Protein AF-A0A434QQ57-F1 (afdb_monomer)

Sequence (126 aa):
ARVPVSLANSFSPGLDAAGSISGTVKVSGAPATPTVAFNVDASGVQTSQTRGAGLGGMNVSSSGTFAGSKLAFDANISDGAGLGLKGGGTVTTAGGPTLALDFKGKVPFSFLASKLAVQGLALNGT

Structure (mmCIF, N/CA/C/O backbone):
data_AF-A0A434QQ57-F1
#
_entry.id   AF-A0A434QQ57-F1
#
loop_
_atom_site.group_PDB
_atom_site.id
_atom_site.type_symbol
_atom_site.label_atom_id
_atom_site.label_alt_id
_atom_site.label_comp_id
_atom_site.label_asym_id
_atom_site.label_entity_id
_atom_site.label_seq_id
_atom_site.pdbx_PDB_ins_code
_atom_site.Cartn_x
_atom_site.Cartn_y
_atom_site.Cartn_z
_atom_site.occupancy
_atom_site.B_iso_or_equiv
_atom_site.auth_seq_id
_atom_site.auth_comp_id
_atom_site.auth_asym_id
_atom_site.auth_atom_id
_atom_site.pdbx_PDB_model_num
ATOM 1 N N . ALA A 1 1 ? 7.091 -7.813 13.285 1.00 69.69 1 ALA A N 1
ATOM 2 C CA . ALA A 1 1 ? 7.037 -9.092 12.543 1.00 69.69 1 ALA A CA 1
ATOM 3 C C . ALA A 1 1 ? 6.798 -8.801 11.063 1.00 69.69 1 ALA A C 1
ATOM 5 O O . ALA A 1 1 ? 6.185 -7.778 10.772 1.00 69.69 1 ALA A O 1
ATOM 6 N N . ARG A 1 2 ? 7.289 -9.648 10.149 1.00 78.81 2 ARG A N 1
ATOM 7 C CA . ARG A 1 2 ? 6.989 -9.572 8.709 1.00 78.81 2 ARG A CA 1
ATOM 8 C C . ARG A 1 2 ? 6.089 -10.747 8.341 1.00 78.81 2 ARG A C 1
ATOM 10 O O . ARG A 1 2 ? 6.405 -11.878 8.692 1.00 78.81 2 ARG A O 1
ATOM 17 N N . VAL A 1 3 ? 4.980 -10.463 7.675 1.00 87.75 3 VAL A N 1
ATOM 18 C CA . VAL A 1 3 ? 3.991 -11.437 7.209 1.00 87.75 3 VAL A CA 1
ATOM 19 C C . VAL A 1 3 ? 4.080 -11.493 5.682 1.00 87.75 3 VAL A C 1
ATOM 21 O O . VAL A 1 3 ? 4.249 -10.449 5.046 1.00 87.75 3 VAL A O 1
ATOM 24 N N . PRO A 1 4 ? 4.028 -12.677 5.057 1.00 88.12 4 PRO A N 1
ATOM 25 C CA . PRO A 1 4 ? 4.021 -12.771 3.605 1.00 88.12 4 PRO A CA 1
ATOM 26 C C . PRO A 1 4 ? 2.687 -12.271 3.037 1.00 88.12 4 PRO A C 1
ATOM 28 O O . PRO A 1 4 ? 1.615 -12.617 3.533 1.00 88.12 4 PRO A O 1
ATOM 31 N N . VAL A 1 5 ? 2.748 -11.483 1.960 1.00 87.56 5 VAL A N 1
ATOM 32 C CA . VAL A 1 5 ? 1.540 -10.944 1.301 1.00 87.56 5 VAL A CA 1
ATOM 33 C C . VAL A 1 5 ? 0.733 -12.054 0.615 1.00 87.56 5 VAL A C 1
ATOM 35 O O . VAL A 1 5 ? -0.464 -11.899 0.396 1.00 87.56 5 VAL A O 1
ATOM 38 N N . SER A 1 6 ? 1.343 -13.217 0.364 1.00 86.06 6 SER A N 1
ATOM 39 C CA . SER A 1 6 ? 0.673 -14.389 -0.210 1.00 86.06 6 SER A CA 1
ATOM 40 C C . SER A 1 6 ? -0.545 -14.866 0.585 1.00 86.06 6 SER A C 1
ATOM 42 O O . SER A 1 6 ? -1.404 -15.538 0.021 1.00 86.06 6 SER A O 1
ATOM 44 N N . LEU A 1 7 ? -0.686 -14.469 1.856 1.00 83.62 7 LEU A N 1
ATOM 45 C CA . LEU A 1 7 ? -1.895 -14.720 2.641 1.00 83.62 7 LEU A CA 1
ATOM 46 C C . LEU A 1 7 ? -3.154 -14.085 2.013 1.00 83.62 7 LEU A C 1
ATOM 48 O O . LEU A 1 7 ? -4.253 -14.608 2.177 1.00 83.62 7 LEU A O 1
ATOM 52 N N . ALA A 1 8 ? -3.002 -13.000 1.245 1.00 83.44 8 ALA A N 1
ATOM 53 C CA . ALA A 1 8 ? -4.094 -12.373 0.499 1.00 83.44 8 ALA A CA 1
ATOM 54 C C . ALA A 1 8 ? -4.667 -13.283 -0.605 1.00 83.44 8 ALA A C 1
ATOM 56 O O . ALA A 1 8 ? -5.834 -13.143 -0.971 1.00 83.44 8 ALA A O 1
ATOM 57 N N . ASN A 1 9 ? -3.888 -14.250 -1.102 1.00 85.38 9 ASN A N 1
ATOM 58 C CA . ASN A 1 9 ? -4.320 -15.166 -2.163 1.00 85.38 9 ASN A CA 1
ATOM 59 C C . ASN A 1 9 ? -5.453 -16.094 -1.710 1.00 85.38 9 ASN A C 1
ATOM 61 O O . ASN A 1 9 ? -6.255 -16.521 -2.534 1.00 85.38 9 ASN A O 1
ATOM 65 N N . SER A 1 10 ? -5.569 -16.353 -0.404 1.00 83.56 10 SER A N 1
ATOM 66 C CA . SER A 1 10 ? -6.687 -17.112 0.167 1.00 83.56 10 SER A CA 1
ATOM 67 C C . SER A 1 10 ? -8.025 -16.375 0.048 1.00 83.56 10 SER A C 1
ATOM 69 O O . SER A 1 10 ? -9.073 -17.011 0.063 1.00 83.56 10 SER A O 1
ATOM 71 N N . PHE A 1 11 ? -8.000 -15.043 -0.075 1.00 85.44 11 PHE A N 1
ATOM 72 C CA . PHE A 1 11 ? -9.198 -14.211 -0.228 1.00 85.44 11 PHE A CA 1
ATOM 73 C C . PHE A 1 11 ? -9.513 -13.892 -1.694 1.00 85.44 11 PHE A C 1
ATOM 75 O O . PHE A 1 11 ? -10.654 -13.568 -2.014 1.00 85.44 11 PHE A O 1
ATOM 82 N N . SER A 1 12 ? -8.518 -13.972 -2.583 1.00 82.50 12 SER A N 1
ATOM 83 C CA . SER A 1 12 ? -8.668 -13.692 -4.012 1.00 82.50 12 SER A CA 1
ATOM 84 C C . SER A 1 12 ? -7.848 -14.678 -4.854 1.00 82.50 12 SER A C 1
ATOM 86 O O . SER A 1 12 ? -6.637 -14.488 -5.042 1.00 82.50 12 SER A O 1
ATOM 88 N N . PRO A 1 13 ? -8.487 -15.744 -5.370 1.00 80.00 13 PRO A N 1
ATOM 89 C CA . PRO A 1 13 ? -7.848 -16.667 -6.298 1.00 80.00 13 PRO A CA 1
ATOM 90 C C . PRO A 1 13 ? -7.342 -15.932 -7.545 1.00 80.00 13 PRO A C 1
ATOM 92 O O . PRO A 1 13 ? -8.054 -15.128 -8.140 1.00 80.00 13 PRO A O 1
ATOM 95 N N . GLY A 1 14 ? -6.101 -16.202 -7.953 1.00 79.88 14 GLY A N 1
ATOM 96 C CA . GLY A 1 14 ? -5.482 -15.567 -9.125 1.00 79.88 14 GLY A CA 1
ATOM 97 C C . GLY A 1 14 ? -4.842 -14.196 -8.867 1.00 79.88 14 GLY A C 1
ATOM 98 O O . GLY A 1 14 ? -4.238 -13.636 -9.784 1.00 79.88 14 GLY A O 1
ATOM 99 N N . LEU A 1 15 ? -4.906 -13.667 -7.638 1.00 85.88 15 LEU A N 1
ATOM 100 C CA . LEU A 1 15 ? -4.163 -12.461 -7.254 1.00 85.88 15 LEU A CA 1
ATOM 101 C C . LEU A 1 15 ? -2.644 -12.682 -7.346 1.00 85.88 15 LEU A C 1
ATOM 103 O O . LEU A 1 15 ? -1.919 -11.788 -7.775 1.00 85.88 15 LEU A O 1
ATOM 107 N N . ASP A 1 16 ? -2.173 -13.880 -6.988 1.00 88.25 16 ASP A N 1
ATOM 108 C CA . ASP A 1 16 ? -0.754 -14.262 -7.019 1.00 88.25 16 ASP A CA 1
ATOM 109 C C . ASP A 1 16 ? 0.135 -13.206 -6.329 1.00 88.25 16 ASP A C 1
ATOM 111 O O . ASP A 1 16 ? 1.179 -12.781 -6.824 1.00 88.25 16 ASP A O 1
ATOM 115 N N . ALA A 1 17 ? -0.336 -12.702 -5.188 1.00 90.00 17 ALA A N 1
ATOM 116 C CA . ALA A 1 17 ? 0.355 -11.689 -4.423 1.00 90.00 17 ALA A CA 1
ATOM 117 C C . ALA A 1 17 ? 1.651 -12.255 -3.835 1.00 90.00 17 ALA A C 1
ATOM 119 O O . ALA A 1 17 ? 1.653 -13.311 -3.195 1.00 90.00 17 ALA A O 1
ATOM 120 N N . ALA A 1 18 ? 2.742 -11.519 -4.015 1.00 90.94 18 ALA A N 1
ATOM 121 C CA . ALA A 1 18 ? 4.044 -11.804 -3.435 1.00 90.94 18 ALA A CA 1
ATOM 122 C C . ALA A 1 18 ? 4.620 -10.554 -2.761 1.00 90.94 18 ALA A C 1
ATOM 124 O O . ALA A 1 18 ? 4.097 -9.450 -2.913 1.00 90.94 18 ALA A O 1
ATOM 125 N N . GLY A 1 19 ? 5.688 -10.753 -1.990 1.00 90.75 19 GLY A N 1
ATOM 126 C CA . GLY A 1 19 ? 6.311 -9.725 -1.162 1.00 90.75 19 GLY A CA 1
ATOM 127 C C . GLY A 1 19 ? 6.049 -9.940 0.325 1.00 90.75 19 GLY A C 1
ATOM 128 O O . GLY A 1 19 ? 5.509 -10.964 0.758 1.00 90.75 19 GLY A O 1
ATOM 129 N N . SER A 1 20 ? 6.449 -8.959 1.126 1.00 92.75 20 SER A N 1
ATOM 130 C CA . SER A 1 20 ? 6.311 -9.015 2.582 1.00 92.75 20 SER A CA 1
ATOM 131 C C . SER A 1 20 ? 5.766 -7.709 3.130 1.00 92.75 20 SER A C 1
ATOM 133 O O . SER A 1 20 ? 6.111 -6.636 2.645 1.00 92.75 20 SER A O 1
ATOM 135 N N . ILE A 1 21 ? 4.908 -7.819 4.136 1.00 92.00 21 ILE A N 1
ATOM 136 C CA . ILE A 1 21 ? 4.271 -6.704 4.825 1.00 92.00 21 ILE A CA 1
ATOM 137 C C . ILE A 1 21 ? 4.661 -6.739 6.301 1.00 92.00 21 ILE A C 1
ATOM 139 O O . ILE A 1 21 ? 4.716 -7.791 6.936 1.00 92.00 21 ILE A O 1
ATOM 143 N N . SER A 1 22 ? 4.959 -5.583 6.862 1.00 93.25 22 SER A N 1
ATOM 144 C CA . SER A 1 22 ? 5.203 -5.384 8.285 1.00 93.25 22 SER A CA 1
ATOM 145 C C . SER A 1 22 ? 4.519 -4.116 8.733 1.00 93.25 22 SER A C 1
ATOM 147 O O . SER A 1 22 ? 4.287 -3.223 7.936 1.00 93.25 22 SER A O 1
ATOM 149 N N . GLY A 1 23 ? 4.194 -4.024 10.010 1.00 91.38 23 GLY A N 1
ATOM 150 C CA . GLY A 1 23 ? 3.559 -2.829 10.522 1.00 91.38 23 GLY A CA 1
ATOM 151 C C . GLY A 1 23 ? 2.958 -3.049 11.887 1.00 91.38 23 GLY A C 1
ATOM 152 O O . GLY A 1 23 ? 3.088 -4.120 12.489 1.00 91.38 23 GLY A O 1
ATOM 153 N N . THR A 1 24 ? 2.283 -2.016 12.355 1.00 92.31 24 THR A N 1
ATOM 154 C CA . THR A 1 24 ? 1.496 -2.031 13.575 1.00 92.31 24 THR A CA 1
ATOM 155 C C . THR A 1 24 ? 0.064 -1.659 13.237 1.00 92.31 24 THR A C 1
ATOM 157 O O . THR A 1 24 ? -0.207 -0.750 12.454 1.00 92.31 24 THR A O 1
ATOM 160 N N . VAL A 1 25 ? -0.871 -2.393 13.830 1.00 91.81 25 VAL A N 1
ATOM 161 C CA . VAL A 1 25 ? -2.300 -2.107 13.744 1.00 91.81 25 VAL A CA 1
ATOM 162 C C . VAL A 1 25 ? -2.824 -2.088 15.167 1.00 91.81 25 VAL A C 1
ATOM 164 O O . VAL A 1 25 ? -2.643 -3.046 15.918 1.00 91.81 25 VAL A O 1
ATOM 167 N N . LYS A 1 26 ? -3.451 -0.982 15.550 1.00 92.62 26 LYS A N 1
ATOM 168 C CA . LYS A 1 26 ? -4.097 -0.811 16.844 1.00 92.62 26 LYS A CA 1
ATOM 169 C C . LYS A 1 26 ? -5.586 -0.644 16.605 1.00 92.62 26 LYS A C 1
ATOM 171 O O . LYS A 1 26 ? -6.011 0.364 16.053 1.00 92.62 26 LYS A O 1
ATOM 176 N N . VAL A 1 27 ? -6.360 -1.630 17.039 1.00 91.19 27 VAL A N 1
ATOM 177 C CA . VAL A 1 27 ? -7.824 -1.568 17.050 1.00 91.19 27 VAL A CA 1
ATOM 178 C C . VAL A 1 27 ? -8.273 -1.195 18.460 1.00 91.19 27 VAL A C 1
ATOM 180 O O . VAL A 1 27 ? -7.798 -1.765 19.441 1.00 91.19 27 VAL A O 1
ATOM 183 N N . SER A 1 28 ? -9.157 -0.216 18.567 1.00 89.88 28 SER A N 1
ATOM 184 C CA . SER A 1 28 ? -9.785 0.239 19.804 1.00 89.88 28 SER A CA 1
ATOM 185 C C . SER A 1 28 ? -11.270 0.538 19.567 1.00 89.88 28 SER A C 1
ATOM 187 O O . SER A 1 28 ? -11.757 0.468 18.440 1.00 89.88 28 SER A O 1
ATOM 189 N N . GLY A 1 29 ? -12.007 0.867 20.630 1.00 85.75 29 GLY A N 1
ATOM 190 C CA . GLY A 1 29 ? -13.439 1.166 20.546 1.00 85.75 29 GLY A CA 1
ATOM 191 C C . GLY A 1 29 ? -14.333 -0.076 20.588 1.00 85.75 29 GLY A C 1
ATOM 192 O O . GLY A 1 29 ? -13.866 -1.201 20.766 1.00 85.75 29 GLY A O 1
ATOM 193 N N . ALA A 1 30 ? -15.644 0.146 20.484 1.00 85.06 30 ALA A N 1
ATOM 194 C CA . ALA A 1 30 ? -16.632 -0.926 20.521 1.00 85.06 30 ALA A CA 1
ATOM 195 C C . ALA A 1 30 ? -16.644 -1.714 19.196 1.00 85.06 30 ALA A C 1
ATOM 197 O O . ALA A 1 30 ? -16.443 -1.112 18.143 1.00 85.06 30 ALA A O 1
ATOM 198 N N . PRO A 1 31 ? -16.973 -3.020 19.196 1.00 78.75 31 PRO A N 1
ATOM 199 C CA . PRO A 1 31 ? -17.063 -3.817 17.966 1.00 78.75 31 PRO A CA 1
ATOM 200 C C . PRO A 1 31 ? -18.040 -3.251 16.924 1.00 78.75 31 PRO A C 1
ATOM 202 O O . PRO A 1 31 ? -17.828 -3.416 15.728 1.00 78.75 31 PRO A O 1
ATOM 205 N N . ALA A 1 32 ? -19.090 -2.556 17.375 1.00 80.38 32 ALA A N 1
ATOM 206 C CA . ALA A 1 32 ? -20.056 -1.884 16.505 1.00 80.38 32 ALA A CA 1
ATOM 207 C C . ALA A 1 32 ? -19.511 -0.590 15.864 1.00 80.38 32 ALA A C 1
ATOM 209 O O . ALA A 1 32 ? -20.025 -0.148 14.841 1.00 80.38 32 ALA A O 1
ATOM 210 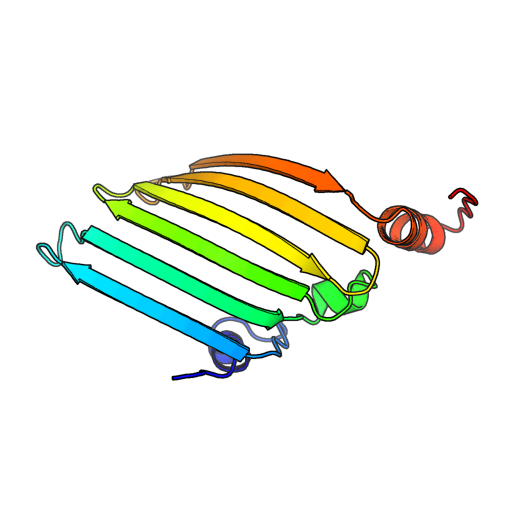N N . THR A 1 33 ? -18.478 0.022 16.451 1.00 82.19 33 THR A N 1
ATOM 211 C CA . THR A 1 33 ? -17.851 1.270 15.985 1.00 82.19 33 THR A CA 1
ATOM 212 C C . THR A 1 33 ? -16.339 1.225 16.256 1.00 82.19 33 THR A C 1
ATOM 214 O O . THR A 1 33 ? -15.854 1.903 17.172 1.00 82.19 33 THR A O 1
ATOM 217 N N . PRO A 1 34 ? -15.582 0.392 15.520 1.00 88.25 34 PRO A N 1
ATOM 218 C CA . PRO A 1 34 ? -14.159 0.235 15.764 1.00 88.25 34 PRO A CA 1
ATOM 219 C C . PRO A 1 34 ? -13.395 1.476 15.300 1.00 88.25 34 PRO A C 1
ATOM 221 O O . PRO A 1 34 ? -13.670 2.043 14.240 1.00 88.25 34 PRO A O 1
ATOM 224 N N . THR A 1 35 ? -12.390 1.847 16.082 1.00 91.44 35 THR A N 1
ATOM 225 C CA . THR A 1 35 ? -11.369 2.819 15.709 1.00 91.44 35 THR A CA 1
ATOM 226 C C . THR A 1 35 ? -10.079 2.060 15.445 1.00 91.44 35 THR A C 1
ATOM 228 O O . THR A 1 35 ? -9.549 1.396 16.332 1.00 91.44 35 THR A O 1
ATOM 231 N N . VAL A 1 36 ? -9.558 2.130 14.226 1.00 93.62 36 VAL A N 1
ATOM 232 C CA . VAL A 1 36 ? -8.307 1.468 13.845 1.00 93.62 36 VAL A CA 1
ATOM 233 C C . VAL A 1 36 ? -7.279 2.530 13.517 1.00 93.62 36 VAL A C 1
ATOM 235 O O . VAL A 1 36 ? -7.559 3.423 12.733 1.00 93.62 36 VAL A O 1
ATOM 238 N N . ALA A 1 37 ? -6.084 2.428 14.079 1.00 94.75 37 ALA A N 1
ATOM 239 C CA . ALA A 1 37 ? -4.914 3.161 13.616 1.00 94.75 37 ALA A CA 1
ATOM 240 C C . ALA A 1 37 ? -3.904 2.150 13.084 1.00 94.75 37 ALA A C 1
ATOM 242 O O . ALA A 1 37 ? -3.647 1.135 13.735 1.00 94.75 37 ALA 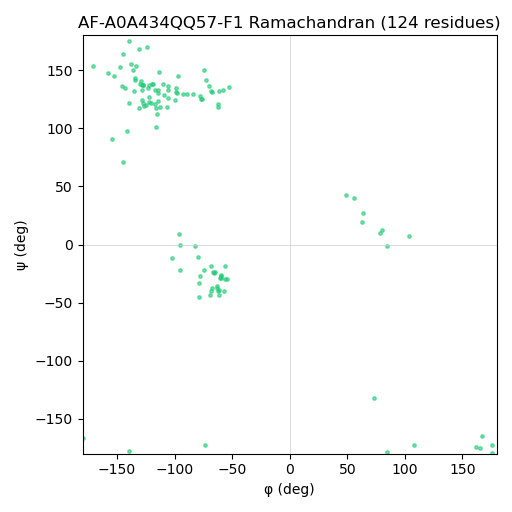A O 1
ATOM 243 N N . PHE A 1 38 ? -3.339 2.406 11.911 1.00 94.69 38 PHE A N 1
ATOM 244 C CA . PHE 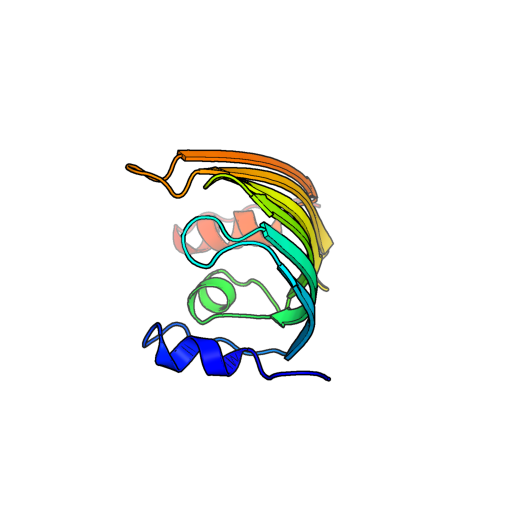A 1 38 ? -2.350 1.516 11.321 1.00 94.69 38 PHE A CA 1
ATOM 245 C C . PHE A 1 38 ? -1.172 2.288 10.747 1.00 94.69 38 PHE A C 1
ATOM 247 O O . PHE A 1 38 ? -1.297 3.426 10.296 1.00 94.69 38 PHE A O 1
ATOM 254 N N . ASN A 1 39 ? -0.025 1.625 10.764 1.00 95.19 39 ASN A N 1
ATOM 255 C CA . ASN A 1 39 ? 1.162 2.011 10.030 1.00 95.19 39 ASN A CA 1
ATOM 256 C C . ASN A 1 39 ? 1.790 0.741 9.465 1.00 95.19 39 ASN A C 1
ATOM 258 O O . ASN A 1 39 ? 2.080 -0.195 10.210 1.00 95.19 39 ASN A O 1
ATOM 262 N N . VAL A 1 40 ? 1.928 0.689 8.152 1.00 94.25 40 VAL A N 1
ATOM 263 C CA . VAL A 1 40 ? 2.253 -0.511 7.402 1.00 94.25 40 VAL A CA 1
ATOM 264 C C . VAL A 1 40 ? 3.315 -0.181 6.367 1.00 94.25 40 VAL A C 1
ATOM 266 O O . VAL A 1 40 ? 3.165 0.747 5.584 1.00 94.25 40 VAL A O 1
ATOM 269 N N . ASP A 1 41 ? 4.343 -1.013 6.315 1.00 94.81 41 ASP A N 1
ATOM 270 C CA . ASP A 1 41 ? 5.391 -1.019 5.311 1.00 94.81 41 ASP A CA 1
ATOM 271 C C . ASP A 1 41 ? 5.393 -2.370 4.605 1.00 94.81 41 ASP A C 1
ATOM 273 O O . ASP A 1 41 ? 5.573 -3.426 5.221 1.00 94.81 41 ASP A O 1
ATOM 277 N N . ALA A 1 42 ? 5.219 -2.341 3.296 1.00 93.12 42 ALA A N 1
ATOM 278 C CA . ALA A 1 42 ? 5.269 -3.498 2.434 1.00 93.12 42 ALA A CA 1
ATOM 279 C C . ALA A 1 42 ? 6.401 -3.348 1.416 1.00 93.12 42 ALA A C 1
ATOM 281 O O . ALA A 1 42 ? 6.631 -2.274 0.862 1.00 93.12 42 ALA A O 1
ATOM 282 N N . SER A 1 43 ? 7.128 -4.434 1.176 1.00 93.62 43 SER A N 1
ATOM 283 C CA . SER A 1 43 ? 8.300 -4.452 0.307 1.00 93.62 43 SER A CA 1
ATOM 284 C C . SER A 1 43 ? 8.225 -5.585 -0.702 1.00 93.62 43 SER A C 1
ATOM 286 O O . SER A 1 43 ? 7.829 -6.712 -0.374 1.00 93.62 43 SER A O 1
ATOM 288 N N . GLY A 1 44 ? 8.614 -5.261 -1.937 1.00 91.06 44 GLY A N 1
ATOM 289 C CA . GLY A 1 44 ? 8.604 -6.186 -3.066 1.00 91.06 44 GLY A CA 1
ATOM 290 C C . GLY A 1 44 ? 7.203 -6.670 -3.439 1.00 91.06 44 GLY A C 1
ATOM 291 O O . GLY A 1 44 ? 7.070 -7.780 -3.952 1.00 91.06 44 GLY A O 1
ATOM 292 N N . VAL A 1 45 ? 6.169 -5.873 -3.156 1.00 91.25 45 VAL A N 1
ATOM 293 C CA . VAL A 1 45 ? 4.772 -6.231 -3.402 1.00 91.25 45 VAL A CA 1
ATOM 294 C C . VAL A 1 45 ? 4.500 -6.294 -4.893 1.00 91.25 45 VAL A C 1
ATOM 296 O O . VAL A 1 45 ? 4.852 -5.385 -5.643 1.00 91.25 45 VAL A O 1
ATOM 299 N N . GLN A 1 46 ? 3.860 -7.375 -5.318 1.00 90.81 46 GLN A N 1
ATOM 300 C CA . GLN A 1 46 ? 3.505 -7.610 -6.712 1.00 90.81 46 GLN A CA 1
ATOM 301 C C . GLN A 1 46 ? 2.344 -8.599 -6.799 1.00 90.81 46 GLN A C 1
ATOM 303 O O . GLN A 1 46 ? 2.255 -9.511 -5.982 1.00 90.81 46 GLN A O 1
ATOM 308 N N . THR A 1 47 ? 1.486 -8.440 -7.800 1.00 89.75 47 THR A N 1
ATOM 309 C CA . THR A 1 47 ? 0.380 -9.351 -8.130 1.00 89.75 47 THR A CA 1
ATOM 310 C C . THR A 1 47 ? 0.511 -9.814 -9.578 1.00 89.75 47 THR A C 1
ATOM 312 O O . THR A 1 47 ? 1.328 -9.280 -10.337 1.00 89.75 47 THR A O 1
ATOM 315 N N . SER A 1 48 ? -0.291 -10.797 -9.989 1.00 86.44 48 SER A N 1
ATOM 316 C CA . SER A 1 48 ? -0.318 -11.257 -11.384 1.00 86.44 48 SER A CA 1
ATOM 317 C C . SER A 1 48 ? -0.649 -10.111 -12.342 1.00 86.44 48 SER A C 1
ATOM 319 O O . SER A 1 48 ? -0.014 -9.970 -13.386 1.00 86.44 48 SER A O 1
ATOM 321 N N . GLN A 1 49 ? -1.577 -9.233 -11.953 1.00 82.94 49 GLN A N 1
ATOM 322 C CA . GLN A 1 49 ? -1.999 -8.083 -12.748 1.00 82.94 49 GLN A CA 1
ATOM 323 C C . GLN A 1 49 ? -0.900 -7.024 -12.854 1.00 82.94 49 GLN A C 1
ATOM 325 O O . GLN A 1 49 ? -0.663 -6.507 -13.945 1.00 82.94 49 GLN A O 1
ATOM 330 N N . THR A 1 50 ? -0.206 -6.701 -11.755 1.00 82.62 50 THR A N 1
ATOM 331 C CA . THR A 1 50 ? 0.866 -5.693 -11.803 1.00 82.62 50 THR A CA 1
ATOM 332 C C . THR A 1 50 ? 2.057 -6.206 -12.606 1.00 82.62 50 THR A C 1
ATOM 334 O O . THR A 1 50 ? 2.578 -5.476 -13.444 1.00 82.62 50 THR A O 1
ATOM 337 N N . ARG A 1 51 ? 2.417 -7.488 -12.451 1.00 86.19 51 ARG A N 1
ATOM 338 C CA . ARG A 1 51 ? 3.431 -8.136 -13.295 1.00 86.19 51 ARG A CA 1
ATOM 339 C C . ARG A 1 51 ? 3.032 -8.150 -14.766 1.00 86.19 51 ARG A C 1
ATOM 341 O O . ARG A 1 51 ? 3.853 -7.816 -15.613 1.00 86.19 51 ARG A O 1
ATOM 348 N N . GLY A 1 52 ? 1.773 -8.470 -15.067 1.00 80.06 52 GLY A N 1
ATOM 349 C CA . GLY A 1 52 ? 1.237 -8.417 -16.428 1.00 80.06 52 GLY A CA 1
ATOM 350 C C . GLY A 1 52 ? 1.283 -7.015 -17.046 1.00 80.06 52 GLY A C 1
ATOM 351 O O . GLY A 1 52 ? 1.447 -6.885 -18.253 1.00 80.06 52 GLY A O 1
ATOM 352 N N . ALA A 1 53 ? 1.205 -5.962 -16.228 1.00 76.88 53 ALA A N 1
ATOM 353 C CA . ALA A 1 53 ? 1.365 -4.573 -16.663 1.00 76.88 53 ALA A CA 1
ATOM 354 C C . ALA A 1 53 ? 2.838 -4.121 -16.798 1.00 76.88 53 ALA A C 1
ATOM 356 O O . ALA A 1 53 ? 3.095 -2.972 -17.167 1.00 76.88 53 ALA A O 1
ATOM 357 N N . GLY A 1 54 ? 3.802 -4.998 -16.498 1.00 77.38 54 GLY A N 1
ATOM 358 C CA . GLY A 1 54 ? 5.233 -4.684 -16.501 1.00 77.38 54 GLY A CA 1
ATOM 359 C C . GLY A 1 54 ? 5.718 -3.949 -15.249 1.00 77.38 54 GLY A C 1
ATOM 360 O O . GLY A 1 54 ? 6.836 -3.438 -15.243 1.00 77.38 54 GLY A O 1
ATOM 361 N N . LEU A 1 55 ? 4.903 -3.882 -14.190 1.00 80.00 55 LEU A N 1
ATOM 362 C CA . LEU A 1 55 ? 5.310 -3.321 -12.902 1.00 80.00 55 LEU A CA 1
ATOM 363 C C . LEU A 1 55 ? 6.170 -4.345 -12.151 1.00 80.00 55 LEU A C 1
ATOM 365 O O . LEU A 1 55 ? 5.767 -5.497 -11.960 1.00 80.00 55 LEU A O 1
ATOM 369 N N . GLY A 1 56 ? 7.351 -3.907 -11.713 1.00 82.94 56 GLY A N 1
ATOM 370 C CA . GLY A 1 56 ? 8.229 -4.690 -10.847 1.00 82.94 56 GLY A CA 1
ATOM 371 C C . GLY A 1 56 ? 7.715 -4.778 -9.407 1.00 82.94 56 GLY A C 1
ATOM 372 O O . GLY A 1 56 ? 6.617 -4.328 -9.080 1.00 82.94 56 GLY A O 1
ATOM 373 N N . GLY A 1 57 ? 8.529 -5.350 -8.517 1.00 89.19 57 GLY A N 1
ATOM 374 C CA . GLY A 1 57 ? 8.230 -5.350 -7.085 1.00 89.19 57 GLY A CA 1
ATOM 375 C C . GLY A 1 57 ? 8.189 -3.923 -6.531 1.00 89.19 57 GLY A C 1
ATOM 376 O O . GLY A 1 57 ? 9.187 -3.207 -6.595 1.00 89.19 57 GLY A O 1
ATOM 377 N N . MET A 1 58 ? 7.048 -3.530 -5.968 1.00 92.19 58 MET A N 1
ATOM 378 C CA . MET A 1 58 ? 6.826 -2.195 -5.415 1.00 92.19 58 MET A CA 1
ATOM 379 C C . MET A 1 58 ? 7.044 -2.180 -3.901 1.00 92.19 58 MET A C 1
ATOM 381 O O . MET A 1 58 ? 6.714 -3.130 -3.189 1.00 92.19 58 MET A O 1
ATOM 385 N N . ASN A 1 59 ? 7.572 -1.075 -3.394 1.00 93.62 59 ASN A N 1
ATOM 386 C CA . ASN A 1 59 ? 7.575 -0.757 -1.977 1.00 93.62 59 ASN A CA 1
ATOM 387 C C . ASN A 1 59 ? 6.408 0.186 -1.699 1.00 93.62 59 ASN A C 1
ATOM 389 O O . ASN A 1 59 ? 6.218 1.174 -2.405 1.00 93.62 59 ASN A O 1
ATOM 393 N N . VAL A 1 60 ? 5.617 -0.133 -0.683 1.00 93.94 60 VAL A N 1
ATOM 394 C CA . VAL A 1 60 ? 4.434 0.632 -0.299 1.00 93.94 60 VAL A CA 1
ATOM 395 C C . VAL A 1 60 ? 4.503 0.881 1.194 1.00 93.94 60 VAL A C 1
ATOM 397 O O . VAL A 1 60 ? 4.459 -0.072 1.962 1.00 93.94 60 VAL A O 1
ATOM 400 N N . SER A 1 61 ? 4.576 2.136 1.616 1.00 95.06 61 SER A N 1
ATOM 401 C CA . SER A 1 61 ? 4.305 2.506 3.002 1.00 95.06 61 SER A CA 1
ATOM 402 C C . SER A 1 61 ? 2.951 3.188 3.077 1.00 95.06 61 SER A C 1
ATOM 404 O O . SER A 1 61 ? 2.602 3.990 2.213 1.00 95.06 61 SER A O 1
ATOM 406 N N . SER A 1 62 ? 2.145 2.838 4.070 1.00 95.75 62 SER A N 1
ATOM 407 C CA . SER A 1 62 ? 0.836 3.436 4.278 1.00 95.75 62 SER A CA 1
ATOM 408 C C . SER A 1 62 ? 0.517 3.543 5.755 1.00 95.75 62 SER A C 1
ATOM 410 O O . SER A 1 62 ? 0.724 2.612 6.531 1.00 95.75 62 SER A O 1
ATOM 412 N N . SER A 1 63 ? -0.027 4.685 6.137 1.00 96.38 63 SER A N 1
ATOM 413 C CA . SER A 1 63 ? -0.501 4.940 7.484 1.00 96.38 63 SER A CA 1
ATOM 414 C C . SER A 1 63 ? -1.873 5.580 7.426 1.00 96.38 63 SER A C 1
ATOM 416 O O . SER A 1 63 ? -2.255 6.201 6.435 1.00 96.38 63 SER A O 1
ATOM 418 N N . GLY A 1 64 ? -2.655 5.397 8.478 1.00 95.44 64 GLY A N 1
ATOM 419 C CA . GLY A 1 64 ? -3.999 5.930 8.476 1.00 95.44 64 GLY A CA 1
ATOM 420 C C . GLY A 1 64 ? -4.804 5.566 9.698 1.00 95.44 64 GLY A C 1
ATOM 421 O O . GLY A 1 64 ? -4.352 4.880 10.621 1.00 95.44 64 GLY A O 1
ATOM 422 N N . THR A 1 65 ? -6.036 6.050 9.675 1.00 94.94 65 THR A N 1
ATOM 423 C CA . THR A 1 65 ? -7.027 5.786 10.703 1.00 94.94 65 THR A CA 1
ATOM 424 C C . THR A 1 65 ? -8.364 5.431 10.076 1.00 94.94 65 THR A C 1
ATOM 426 O O . THR A 1 65 ? -8.758 5.974 9.048 1.00 94.94 65 THR A O 1
ATOM 429 N N . PHE A 1 66 ? -9.069 4.502 10.698 1.00 93.25 66 PHE A N 1
ATOM 430 C CA . PHE A 1 66 ? -10.443 4.164 10.385 1.00 93.25 66 PHE A CA 1
ATOM 431 C C . PHE A 1 66 ? -11.291 4.484 11.604 1.00 93.25 66 PHE A C 1
ATOM 433 O O . PHE A 1 66 ? -11.033 3.947 12.677 1.00 93.25 66 PHE A O 1
ATOM 440 N N . ALA A 1 67 ? -12.281 5.352 11.453 1.00 91.50 67 ALA A N 1
ATOM 441 C CA . ALA A 1 67 ? -13.231 5.673 12.508 1.00 91.50 67 ALA A CA 1
ATOM 442 C C . ALA A 1 67 ? -14.558 6.109 11.887 1.00 91.50 67 ALA A C 1
ATOM 444 O O . ALA A 1 67 ? -14.575 6.744 10.832 1.00 91.50 67 ALA A O 1
ATOM 445 N N . GLY A 1 68 ? -15.678 5.766 12.528 1.00 87.56 68 GLY A N 1
ATOM 446 C CA . GLY A 1 68 ? -17.004 6.199 12.070 1.00 87.56 68 GLY A CA 1
ATOM 447 C C . GLY A 1 68 ? -17.306 5.802 10.621 1.00 87.56 68 GLY A C 1
ATOM 448 O O . GLY A 1 68 ? -17.833 6.609 9.860 1.00 87.56 68 GLY A O 1
ATOM 449 N N . SER A 1 69 ? -16.915 4.585 10.223 1.00 88.38 69 SER A N 1
ATOM 450 C CA . SER A 1 69 ? -17.096 4.053 8.860 1.00 88.38 69 SER A CA 1
ATOM 451 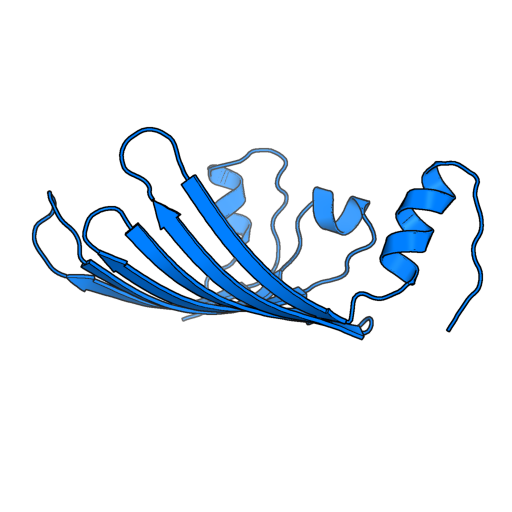C C . SER A 1 69 ? -16.348 4.816 7.762 1.00 88.38 69 SER A C 1
ATOM 453 O O . SER A 1 69 ? -16.688 4.702 6.583 1.00 88.38 69 SER A O 1
ATOM 455 N N . LYS A 1 70 ? -15.327 5.591 8.135 1.00 91.69 70 LYS A N 1
ATOM 456 C CA . LYS A 1 70 ? -14.459 6.329 7.223 1.00 91.69 70 LYS A CA 1
ATOM 457 C C . LYS A 1 70 ? -13.006 5.951 7.479 1.00 91.69 70 LYS A C 1
ATOM 459 O O . LYS A 1 70 ? -12.480 6.149 8.570 1.00 91.69 70 LYS A O 1
ATOM 464 N N . LEU A 1 71 ? -12.361 5.424 6.449 1.00 93.31 71 LEU A N 1
ATOM 465 C CA . LEU A 1 71 ? -10.919 5.259 6.364 1.00 93.31 71 LEU A CA 1
ATOM 466 C C . LEU A 1 71 ? -10.321 6.572 5.867 1.00 93.31 71 LEU A C 1
ATOM 468 O O . LEU A 1 71 ? -10.778 7.085 4.853 1.00 93.31 71 LEU A O 1
ATOM 472 N N . ALA A 1 72 ? -9.311 7.096 6.545 1.00 95.19 72 ALA A N 1
ATOM 473 C CA . ALA A 1 72 ? -8.438 8.152 6.057 1.00 95.19 72 ALA A CA 1
ATOM 474 C C . ALA A 1 72 ? -7.007 7.623 6.088 1.00 95.19 72 ALA A C 1
ATOM 476 O O . ALA A 1 72 ? -6.569 7.108 7.118 1.00 95.19 72 ALA A O 1
ATOM 477 N N . PHE A 1 73 ? -6.299 7.701 4.969 1.00 96.25 73 PHE A N 1
ATOM 478 C CA . PHE A 1 73 ? -4.965 7.128 4.865 1.00 96.25 73 PHE A CA 1
ATOM 479 C C . PHE A 1 73 ? -4.076 7.939 3.939 1.00 96.25 73 PHE A C 1
ATOM 481 O O . PHE A 1 73 ? -4.553 8.544 2.982 1.00 96.25 73 PHE A O 1
ATOM 488 N N . ASP A 1 74 ? -2.783 7.857 4.205 1.00 96.56 74 ASP A N 1
ATOM 489 C CA . ASP A 1 74 ? -1.711 8.285 3.329 1.00 96.56 74 ASP A CA 1
ATOM 490 C C . ASP A 1 74 ? -0.928 7.050 2.881 1.00 96.56 74 ASP A C 1
ATOM 492 O O . ASP A 1 74 ? -0.824 6.040 3.587 1.00 96.56 74 ASP A O 1
ATOM 496 N N . ALA A 1 75 ? -0.398 7.109 1.671 1.00 95.62 75 ALA A N 1
ATOM 497 C CA . ALA A 1 75 ? 0.367 6.055 1.047 1.00 95.62 75 ALA A CA 1
ATOM 498 C C . ALA A 1 75 ? 1.505 6.640 0.205 1.00 95.62 75 ALA A C 1
ATOM 500 O O . ALA A 1 75 ? 1.331 7.559 -0.597 1.00 95.62 75 ALA A O 1
ATOM 501 N N . ASN A 1 76 ? 2.686 6.056 0.356 1.00 95.38 76 ASN A N 1
ATOM 502 C CA . ASN A 1 76 ? 3.831 6.268 -0.505 1.00 95.38 76 ASN A CA 1
ATOM 503 C C . ASN A 1 76 ? 4.120 4.950 -1.223 1.00 95.38 76 ASN A C 1
ATOM 505 O O . ASN A 1 76 ? 4.400 3.938 -0.594 1.00 95.38 76 ASN A O 1
ATOM 509 N N . ILE A 1 77 ? 4.126 4.988 -2.548 1.00 93.44 77 ILE A N 1
ATOM 510 C CA . ILE A 1 77 ? 4.437 3.858 -3.416 1.00 93.44 77 ILE A CA 1
ATOM 511 C C . ILE A 1 77 ? 5.688 4.207 -4.214 1.00 93.44 77 ILE A C 1
ATOM 513 O O . ILE A 1 77 ? 5.792 5.298 -4.777 1.00 93.44 77 ILE A O 1
ATOM 517 N N . SER A 1 78 ? 6.639 3.290 -4.274 1.00 92.88 78 SER A N 1
ATOM 518 C CA . SER A 1 78 ? 7.813 3.415 -5.129 1.00 92.88 78 SER A CA 1
ATOM 519 C C . SER A 1 78 ? 8.247 2.070 -5.684 1.00 92.88 78 SER A C 1
ATOM 521 O O . SER A 1 78 ? 7.856 1.018 -5.183 1.00 92.88 78 SER A O 1
ATOM 523 N N . ASP A 1 79 ? 9.076 2.090 -6.719 1.00 89.69 79 ASP A N 1
ATOM 524 C CA . ASP A 1 79 ? 9.714 0.888 -7.244 1.00 89.69 79 ASP A CA 1
ATOM 525 C C . ASP A 1 79 ? 11.176 1.148 -7.641 1.00 89.69 79 ASP A C 1
ATOM 527 O O . ASP A 1 79 ? 11.710 2.242 -7.447 1.00 89.69 79 ASP A O 1
ATOM 531 N N . GLY A 1 80 ? 11.833 0.117 -8.176 1.00 83.12 80 GLY A N 1
ATOM 532 C CA . GLY A 1 80 ? 13.198 0.225 -8.699 1.00 83.12 80 GLY A CA 1
ATOM 533 C C . GLY A 1 80 ? 13.306 0.828 -10.106 1.00 83.12 80 GLY A C 1
ATOM 534 O O . GLY A 1 80 ? 14.414 1.125 -10.539 1.00 83.12 80 GLY A O 1
ATOM 535 N N . ALA A 1 81 ? 12.193 1.008 -10.821 1.00 82.44 81 ALA A N 1
ATOM 536 C CA . ALA A 1 81 ? 12.139 1.521 -12.193 1.00 82.44 81 ALA A CA 1
ATOM 537 C C . ALA A 1 81 ? 11.884 3.042 -12.264 1.00 82.44 81 ALA A C 1
ATOM 539 O O . ALA A 1 81 ? 11.831 3.609 -13.354 1.00 82.44 81 ALA A O 1
ATOM 540 N N . GLY A 1 82 ? 11.741 3.711 -11.115 1.00 83.62 82 GLY A N 1
ATOM 541 C CA . GLY A 1 82 ? 11.542 5.158 -11.014 1.00 83.62 82 GLY A CA 1
ATOM 542 C C . GLY A 1 82 ? 10.104 5.583 -10.705 1.00 83.62 82 GLY A C 1
ATOM 543 O O . GLY A 1 82 ? 9.814 6.782 -10.715 1.00 83.62 82 GLY A O 1
ATOM 544 N N . LEU A 1 83 ? 9.204 4.637 -10.411 1.00 89.00 83 LEU A N 1
ATOM 545 C CA . LEU A 1 83 ? 7.886 4.922 -9.852 1.00 89.00 83 LEU A CA 1
ATOM 546 C C . LEU A 1 83 ? 8.049 5.598 -8.498 1.00 89.00 83 LEU A C 1
ATOM 548 O O . LEU A 1 83 ? 8.779 5.129 -7.625 1.00 89.00 83 LEU A O 1
ATOM 552 N N . GLY A 1 84 ? 7.323 6.691 -8.308 1.00 92.50 84 GLY A N 1
ATOM 553 C CA . GLY A 1 84 ? 7.280 7.388 -7.035 1.00 92.50 84 GLY A CA 1
ATOM 554 C C . GLY A 1 84 ? 5.977 8.140 -6.909 1.00 92.50 84 GLY A C 1
ATOM 555 O O . GLY A 1 84 ? 5.907 9.296 -7.314 1.00 92.50 84 GLY A O 1
ATOM 556 N N . LEU A 1 85 ? 4.964 7.489 -6.347 1.00 93.12 85 LEU A N 1
ATOM 557 C CA . LEU A 1 85 ? 3.654 8.062 -6.070 1.00 93.12 85 LEU A CA 1
ATOM 558 C C . LEU A 1 85 ? 3.519 8.319 -4.573 1.00 93.12 85 LEU A C 1
ATOM 560 O O . LEU A 1 85 ? 3.816 7.454 -3.753 1.00 93.12 85 LEU A O 1
ATOM 564 N N . LYS A 1 86 ? 3.048 9.504 -4.209 1.00 95.00 86 LYS A N 1
ATOM 565 C CA . LYS A 1 86 ? 2.650 9.834 -2.845 1.00 95.00 86 LYS A CA 1
ATOM 566 C C . LYS A 1 86 ? 1.250 10.395 -2.881 1.00 95.00 86 LYS A C 1
ATOM 568 O O . LYS A 1 86 ? 0.916 11.189 -3.755 1.00 95.00 86 LYS A O 1
ATOM 573 N N . GLY A 1 87 ? 0.431 9.981 -1.947 1.00 95.19 87 GLY A N 1
ATOM 574 C CA . GLY A 1 87 ? -0.946 10.406 -1.933 1.00 95.19 87 GLY A CA 1
ATOM 575 C C . GLY A 1 87 ? -1.678 9.806 -0.772 1.00 95.19 87 GLY A C 1
ATOM 576 O O . GLY A 1 87 ? -1.079 9.249 0.138 1.00 95.19 87 GLY A O 1
ATOM 577 N N . GLY A 1 88 ? -2.983 9.904 -0.836 1.00 95.00 88 GLY A N 1
ATOM 578 C CA . GLY A 1 88 ? -3.843 9.471 0.230 1.00 95.00 88 GLY A CA 1
ATOM 579 C C . GLY A 1 88 ? -5.271 9.811 -0.103 1.00 95.00 88 GLY A C 1
ATOM 580 O O . GLY A 1 88 ? -5.608 10.248 -1.208 1.00 95.00 88 GLY A O 1
ATOM 581 N N . GLY A 1 89 ? -6.138 9.596 0.862 1.00 94.69 89 GLY A N 1
ATOM 582 C CA . GLY A 1 89 ? -7.528 9.908 0.670 1.00 94.69 89 GLY A CA 1
ATOM 583 C C . GLY A 1 89 ? -8.407 9.323 1.736 1.00 94.69 89 GLY A C 1
ATOM 584 O O . GLY A 1 89 ? -7.961 8.893 2.802 1.00 94.69 89 GLY A O 1
ATOM 585 N N . THR A 1 90 ? -9.693 9.323 1.420 1.00 94.06 90 THR A N 1
ATOM 586 C CA . THR A 1 90 ? -10.701 8.782 2.309 1.00 94.06 90 THR A CA 1
ATOM 587 C C . THR A 1 90 ? -11.603 7.797 1.593 1.00 94.06 90 THR A C 1
ATOM 589 O O . THR A 1 90 ? -11.968 8.005 0.435 1.00 94.06 90 THR A O 1
ATOM 592 N N . VAL A 1 91 ? -11.951 6.723 2.295 1.00 92.81 91 VAL A N 1
ATOM 593 C CA . VAL A 1 91 ? -12.879 5.696 1.824 1.00 92.81 91 VAL A CA 1
ATOM 594 C C . VAL A 1 91 ? -13.968 5.524 2.864 1.00 92.81 91 VAL A C 1
ATOM 596 O O . VAL A 1 91 ? -13.681 5.174 4.008 1.00 92.81 91 VAL A O 1
ATOM 599 N N . THR A 1 92 ? -15.218 5.767 2.494 1.00 91.31 92 THR A N 1
ATOM 600 C CA . THR A 1 92 ? -16.354 5.457 3.368 1.00 91.31 92 THR A CA 1
ATOM 601 C C . THR A 1 92 ? -16.817 4.034 3.100 1.00 91.31 92 THR A C 1
ATOM 603 O O . THR A 1 92 ? -17.025 3.664 1.950 1.00 91.31 92 THR A O 1
ATOM 606 N N . THR A 1 93 ? -16.969 3.224 4.145 1.00 83.94 93 THR A N 1
ATOM 607 C CA . THR A 1 93 ? -17.367 1.810 4.026 1.00 83.94 93 THR A CA 1
ATOM 608 C C . THR A 1 93 ? -18.836 1.569 4.366 1.00 83.94 93 THR A C 1
ATOM 610 O O . THR A 1 93 ? -19.352 0.488 4.097 1.00 83.94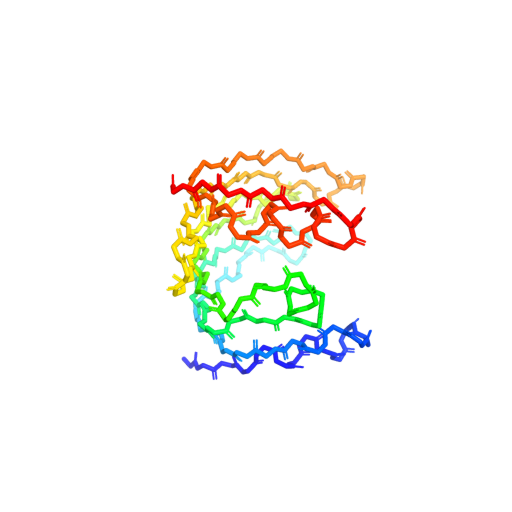 93 THR A O 1
ATOM 613 N N . ALA A 1 94 ? -19.525 2.556 4.949 1.00 78.69 94 ALA A N 1
ATOM 614 C CA . ALA A 1 94 ? -20.962 2.477 5.188 1.00 78.69 94 ALA A CA 1
ATOM 615 C C . ALA A 1 94 ? -21.743 2.725 3.888 1.00 78.69 94 ALA A C 1
ATOM 617 O O . ALA A 1 94 ? -21.574 3.762 3.248 1.00 78.69 94 ALA A O 1
ATOM 618 N N . GLY A 1 95 ? -22.626 1.790 3.529 1.00 80.94 95 GLY A N 1
ATOM 619 C CA . GLY A 1 95 ? -23.432 1.871 2.309 1.00 80.94 95 GLY A CA 1
ATOM 620 C C . GLY A 1 95 ? -22.608 1.615 1.043 1.00 80.94 95 GLY A C 1
ATOM 621 O O . GLY A 1 95 ? -21.877 0.630 0.964 1.00 80.94 95 GLY A O 1
ATOM 622 N N . GLY A 1 96 ? -22.751 2.484 0.039 1.00 81.44 96 GLY A N 1
ATOM 623 C CA . GLY A 1 96 ? -21.955 2.426 -1.188 1.00 81.44 96 GLY A CA 1
ATOM 624 C C . GLY A 1 96 ? -20.538 2.958 -0.947 1.00 81.44 96 GLY A C 1
ATOM 625 O O . GLY A 1 96 ? -20.402 4.091 -0.471 1.00 81.44 96 GLY A O 1
ATOM 626 N N . PRO A 1 97 ? -19.477 2.194 -1.264 1.00 84.19 97 PRO A N 1
ATOM 627 C CA . PRO A 1 97 ? -18.117 2.648 -1.028 1.00 84.19 97 PRO A CA 1
ATOM 628 C C . PRO A 1 97 ? -17.827 3.903 -1.856 1.00 84.19 97 PRO A C 1
ATOM 630 O O . PRO A 1 97 ? -17.867 3.867 -3.084 1.00 84.19 97 PRO A O 1
ATOM 633 N N . THR A 1 98 ? -17.534 5.017 -1.182 1.00 90.31 98 THR A N 1
ATOM 634 C CA . THR A 1 98 ? -17.129 6.269 -1.837 1.00 90.31 98 THR A CA 1
ATOM 635 C C . THR A 1 98 ? -15.640 6.455 -1.631 1.00 90.31 98 THR A C 1
ATOM 637 O O . THR A 1 98 ? -15.161 6.418 -0.498 1.00 90.31 98 T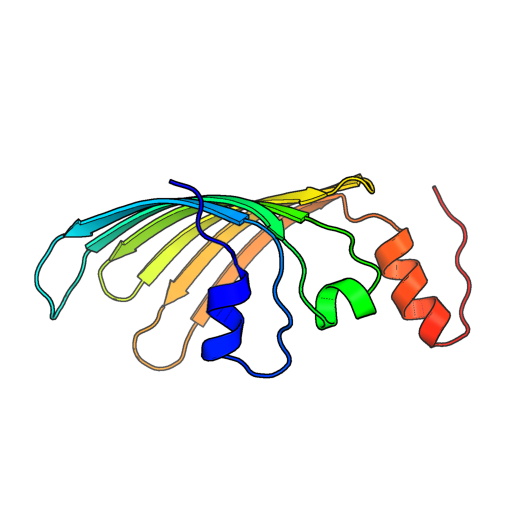HR A O 1
ATOM 640 N N . LEU A 1 99 ? -14.911 6.638 -2.731 1.00 93.31 99 LEU A N 1
ATOM 641 C CA . LEU A 1 99 ? -13.464 6.801 -2.738 1.00 93.31 99 LEU A CA 1
ATOM 642 C C . LEU A 1 99 ? -13.131 8.228 -3.173 1.00 93.31 99 LEU A C 1
ATOM 644 O O . LEU A 1 99 ? -13.442 8.627 -4.292 1.00 93.31 99 LEU A O 1
ATOM 648 N N . ALA A 1 100 ? -12.476 8.981 -2.294 1.00 93.69 100 ALA A N 1
ATOM 649 C CA . ALA A 1 100 ? -11.889 10.277 -2.611 1.00 93.69 100 ALA A CA 1
ATOM 650 C C . ALA A 1 100 ? -10.377 10.151 -2.442 1.00 93.69 100 ALA A C 1
ATOM 652 O O . ALA A 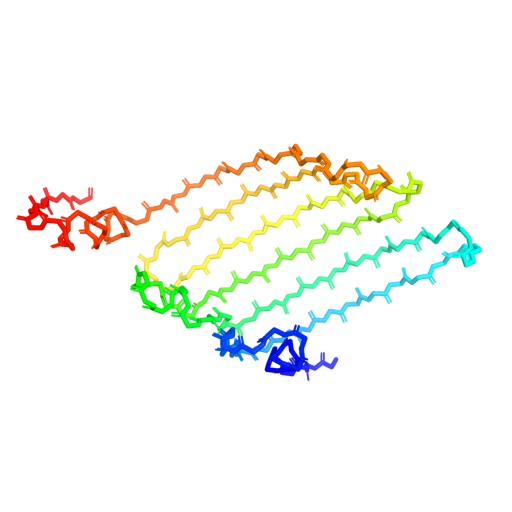1 100 ? -9.891 10.129 -1.312 1.00 93.69 100 ALA A O 1
ATOM 653 N N . LEU A 1 101 ? -9.661 10.002 -3.557 1.00 94.12 101 LEU A N 1
ATOM 654 C CA . LEU A 1 101 ? -8.235 9.688 -3.589 1.00 94.12 101 LEU A CA 1
ATOM 655 C C . LEU A 1 101 ? -7.478 10.756 -4.375 1.00 94.12 101 LEU A C 1
ATOM 657 O O . LEU A 1 101 ? -7.888 11.122 -5.474 1.00 94.12 101 LEU A O 1
ATOM 661 N N . ASP A 1 102 ? -6.353 11.204 -3.834 1.00 94.94 102 ASP A N 1
ATOM 662 C CA . ASP A 1 102 ? -5.425 12.108 -4.500 1.00 94.94 102 ASP A CA 1
ATOM 663 C C . ASP A 1 102 ? -4.024 11.503 -4.441 1.00 94.94 102 ASP A C 1
ATOM 665 O O . ASP A 1 102 ? -3.502 11.207 -3.368 1.00 94.94 102 ASP A O 1
ATOM 669 N N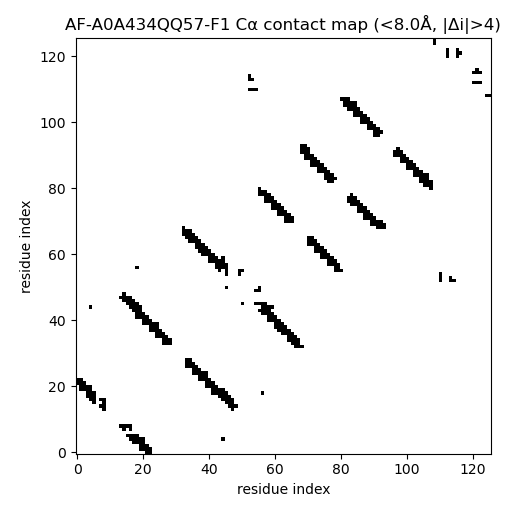 . PHE A 1 103 ? -3.425 11.296 -5.612 1.00 92.56 103 PHE A N 1
ATOM 670 C CA . PHE A 1 103 ? -2.063 10.797 -5.742 1.00 92.56 103 PHE A CA 1
ATOM 671 C C . PHE A 1 103 ? -1.272 11.710 -6.664 1.00 92.56 103 PHE A C 1
ATOM 673 O O . PHE A 1 103 ? -1.715 12.064 -7.755 1.00 92.56 103 PHE A O 1
ATOM 680 N N . LYS A 1 104 ? -0.068 12.062 -6.225 1.00 93.25 104 LYS A N 1
ATOM 681 C CA . LYS A 1 104 ? 0.873 12.908 -6.947 1.00 93.25 104 LYS A CA 1
ATOM 682 C C . LYS A 1 104 ? 2.217 12.212 -7.009 1.00 93.25 104 LYS A C 1
ATOM 684 O O . LYS A 1 104 ? 2.693 11.651 -6.022 1.00 93.25 104 LYS A O 1
ATOM 689 N N . GLY A 1 105 ? 2.861 12.251 -8.165 1.00 90.69 105 GLY A N 1
ATOM 690 C CA . GLY A 1 105 ? 4.163 11.628 -8.283 1.00 90.69 105 GLY A CA 1
ATOM 691 C C . GLY A 1 105 ? 4.612 11.359 -9.700 1.00 90.69 105 GLY A C 1
ATOM 692 O O . GLY A 1 105 ? 3.973 11.759 -10.670 1.00 90.69 105 GLY A O 1
ATOM 693 N N . LYS A 1 106 ? 5.750 10.681 -9.789 1.00 88.50 106 LYS A N 1
ATOM 694 C CA . LYS A 1 106 ? 6.390 10.312 -11.044 1.00 88.50 106 LYS A CA 1
ATOM 695 C C . LYS A 1 106 ? 5.923 8.923 -11.442 1.00 88.50 106 LYS A C 1
ATOM 697 O O . LYS A 1 106 ? 6.002 7.988 -10.642 1.00 88.50 106 LYS A O 1
ATOM 702 N N . VAL A 1 107 ? 5.471 8.803 -12.683 1.00 86.25 107 VAL A N 1
ATOM 703 C CA . VAL A 1 107 ? 5.132 7.529 -13.313 1.00 86.25 107 VAL A CA 1
ATOM 704 C C . VAL A 1 107 ? 6.095 7.330 -14.482 1.00 86.25 107 VAL A C 1
ATOM 706 O O . VAL A 1 107 ? 6.100 8.160 -15.391 1.00 86.25 107 VAL A O 1
ATOM 709 N N . PRO A 1 108 ? 6.926 6.275 -14.457 1.00 81.31 108 PRO A N 1
ATOM 710 C CA . PRO A 1 108 ? 7.809 5.924 -15.554 1.00 81.31 108 PRO A CA 1
ATOM 711 C C . PRO A 1 108 ? 7.065 5.814 -16.878 1.00 81.31 108 PRO A C 1
ATOM 713 O O . PRO A 1 108 ? 6.014 5.174 -16.973 1.00 81.31 108 PRO A O 1
ATOM 716 N N . PHE A 1 109 ? 7.654 6.393 -17.921 1.00 78.06 109 PHE A N 1
ATOM 717 C CA . PHE A 1 109 ? 7.108 6.323 -19.271 1.00 78.06 109 PHE A CA 1
ATOM 718 C C . PHE A 1 109 ? 6.985 4.881 -19.775 1.00 78.06 109 PHE A C 1
ATOM 720 O O . PHE A 1 109 ? 6.071 4.565 -20.532 1.00 78.06 109 PHE A O 1
ATOM 727 N N . SER A 1 110 ? 7.844 3.982 -19.288 1.00 74.81 110 SER A N 1
ATOM 728 C CA . SER A 1 110 ? 7.783 2.545 -19.563 1.00 74.81 110 SER A CA 1
ATOM 729 C C . SER A 1 110 ? 6.425 1.917 -19.227 1.00 74.81 110 SER A C 1
ATOM 731 O O . SER A 1 110 ? 6.019 0.989 -19.918 1.00 74.81 110 SER A O 1
ATOM 733 N N . PHE A 1 111 ? 5.680 2.441 -18.245 1.00 75.56 111 PHE A N 1
ATOM 734 C CA . PHE A 1 111 ? 4.329 1.958 -17.922 1.00 75.56 111 PHE A CA 1
ATOM 735 C C . PHE A 1 111 ? 3.252 2.448 -18.887 1.00 75.56 111 PHE A C 1
ATOM 737 O O . PHE A 1 111 ? 2.229 1.789 -19.066 1.00 75.56 111 PHE A O 1
ATOM 744 N N . LEU A 1 112 ? 3.464 3.605 -19.512 1.00 73.69 112 LEU A N 1
ATOM 745 C CA . LEU A 1 112 ? 2.595 4.101 -20.577 1.00 73.69 112 LEU A CA 1
ATOM 746 C C . LEU A 1 112 ? 2.921 3.374 -21.885 1.00 73.69 112 LEU A C 1
ATOM 748 O O . LEU A 1 112 ? 2.023 2.881 -22.566 1.00 73.69 112 LEU A O 1
ATOM 752 N N . ALA A 1 113 ? 4.212 3.237 -22.189 1.00 74.94 113 ALA A N 1
ATOM 753 C CA . ALA A 1 113 ? 4.705 2.524 -23.355 1.00 74.94 113 ALA A CA 1
ATOM 754 C C . ALA A 1 113 ? 4.302 1.045 -23.338 1.00 74.94 113 ALA A C 1
ATOM 756 O O . ALA A 1 113 ? 3.903 0.538 -24.376 1.00 74.94 113 ALA A O 1
ATOM 757 N N . SER A 1 114 ? 4.320 0.357 -22.189 1.00 70.75 114 SER A N 1
ATOM 758 C CA . SER A 1 114 ? 3.904 -1.051 -22.113 1.00 70.75 114 SER A CA 1
ATOM 759 C C . SER A 1 114 ? 2.434 -1.248 -22.495 1.00 70.75 114 SER A C 1
ATOM 761 O O . SER A 1 114 ? 2.117 -2.180 -23.232 1.00 70.75 114 SER A O 1
ATOM 763 N N . LYS A 1 115 ? 1.531 -0.344 -22.085 1.00 69.25 115 LYS A N 1
ATOM 764 C CA . LYS A 1 115 ? 0.118 -0.393 -22.502 1.00 69.25 115 LYS A CA 1
ATOM 765 C C . LYS A 1 115 ? -0.079 -0.112 -23.989 1.00 69.25 115 LYS A C 1
ATOM 767 O O . LYS A 1 115 ? -0.927 -0.740 -24.614 1.00 69.25 115 LYS A O 1
ATOM 772 N N . LEU A 1 116 ? 0.692 0.811 -24.553 1.00 71.81 116 LEU A N 1
ATOM 773 C CA . LEU A 1 116 ? 0.588 1.197 -25.963 1.00 71.81 116 LEU A CA 1
ATOM 774 C C . LEU A 1 116 ? 1.262 0.183 -26.893 1.00 71.81 116 LEU A C 1
ATOM 776 O O . LEU A 1 116 ? 0.750 -0.095 -27.975 1.00 71.81 116 LEU A O 1
ATOM 780 N 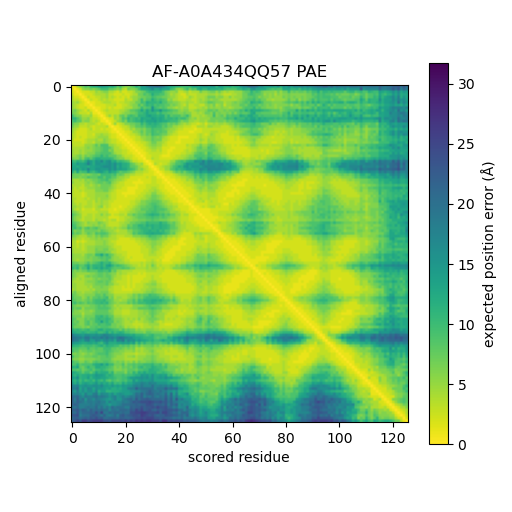N . ALA A 1 117 ? 2.337 -0.454 -26.432 1.00 70.06 117 ALA A N 1
ATOM 781 C CA . ALA A 1 117 ? 3.007 -1.541 -27.132 1.00 70.06 117 ALA A CA 1
ATOM 782 C C . ALA A 1 117 ? 2.087 -2.758 -27.290 1.00 70.06 117 ALA A C 1
ATOM 784 O O . ALA A 1 117 ? 2.085 -3.382 -28.348 1.00 70.06 117 ALA A O 1
ATOM 785 N N . VAL A 1 118 ? 1.233 -3.048 -26.297 1.00 66.88 118 VAL A N 1
ATOM 786 C CA . VAL A 1 118 ? 0.168 -4.067 -26.424 1.00 66.88 118 VAL A CA 1
ATOM 787 C C . VAL A 1 118 ? -0.803 -3.737 -27.567 1.00 66.88 118 VAL A C 1
ATOM 789 O O . VAL A 1 118 ? -1.387 -4.639 -28.159 1.00 66.88 118 VAL A O 1
ATOM 792 N N . GLN A 1 119 ? -0.942 -2.460 -27.926 1.00 71.38 119 GLN A N 1
ATOM 793 C CA . GLN A 1 119 ? -1.763 -1.989 -29.044 1.00 71.38 119 GLN A CA 1
ATOM 794 C C . GLN A 1 119 ? -0.960 -1.771 -30.344 1.00 71.38 119 GLN A C 1
ATOM 796 O O . GLN A 1 119 ? -1.498 -1.228 -31.305 1.00 71.38 119 GLN A O 1
ATOM 801 N N . GLY A 1 120 ? 0.314 -2.182 -30.395 1.00 74.38 120 GLY A N 1
ATOM 802 C CA . GLY A 1 120 ? 1.185 -2.033 -31.569 1.00 74.38 120 GLY A CA 1
ATOM 803 C C . GLY A 1 120 ? 1.768 -0.628 -31.771 1.00 74.38 120 GLY A C 1
ATOM 804 O O . GLY A 1 120 ? 2.353 -0.353 -32.816 1.00 74.38 120 GLY A O 1
ATOM 805 N N . LEU A 1 121 ? 1.625 0.266 -30.790 1.00 73.50 121 LEU A N 1
ATOM 806 C CA . LEU A 1 121 ? 2.139 1.634 -30.827 1.00 73.50 121 LEU A CA 1
ATOM 807 C C . LEU A 1 121 ? 3.455 1.719 -30.043 1.00 73.50 121 LEU A C 1
ATOM 809 O O . LEU A 1 121 ? 3.508 1.385 -28.861 1.00 73.50 121 LEU A O 1
ATOM 813 N N . ALA A 1 122 ? 4.517 2.195 -30.693 1.00 69.88 122 ALA A N 1
ATOM 814 C CA . ALA A 1 122 ? 5.796 2.476 -30.047 1.00 69.88 122 ALA A CA 1
ATOM 815 C C . ALA A 1 122 ? 5.910 3.973 -29.730 1.00 69.88 122 ALA A C 1
ATOM 817 O O . ALA A 1 122 ? 5.625 4.820 -30.576 1.00 69.88 122 ALA A O 1
ATOM 818 N N . LEU A 1 123 ? 6.366 4.296 -28.521 1.00 64.25 123 LEU A N 1
ATOM 819 C CA . LEU A 1 123 ? 6.736 5.651 -28.130 1.00 64.25 123 LEU A CA 1
ATOM 820 C C . LEU A 1 123 ? 8.144 5.645 -27.537 1.00 64.25 123 LEU A C 1
ATOM 822 O O . LEU A 1 123 ? 8.479 4.775 -26.736 1.00 64.25 123 LEU A O 1
ATOM 826 N N . ASN A 1 124 ? 8.944 6.639 -27.910 1.00 62.59 124 ASN A N 1
ATOM 827 C CA . ASN A 1 124 ? 10.308 6.822 -27.433 1.00 62.59 124 ASN A CA 1
ATOM 828 C C . ASN A 1 124 ? 10.429 8.205 -26.777 1.00 62.59 124 ASN A C 1
ATOM 830 O O . ASN A 1 124 ? 10.136 9.212 -27.420 1.00 62.59 124 ASN A O 1
ATOM 834 N N . GLY A 1 125 ? 10.843 8.252 -25.512 1.00 63.59 125 GLY A N 1
ATOM 835 C CA . GLY A 1 125 ? 10.996 9.476 -24.723 1.00 63.59 125 GLY A CA 1
ATOM 836 C C . GLY A 1 125 ? 11.698 9.189 -23.393 1.00 63.59 125 GLY A C 1
ATOM 837 O O . GLY A 1 125 ? 11.660 8.052 -22.920 1.00 63.59 125 GLY A O 1
ATOM 838 N N . THR A 1 126 ? 12.372 10.200 -22.838 1.00 54.28 126 THR A N 1
ATOM 839 C CA . THR A 1 126 ? 13.119 10.145 -21.565 1.00 54.28 126 THR A CA 1
ATOM 840 C C . THR A 1 126 ? 12.351 10.793 -20.429 1.00 54.28 126 THR A C 1
ATOM 842 O O . THR A 1 126 ? 11.850 11.916 -20.666 1.00 54.28 126 THR A O 1
#

Radius of gyration: 16.96 Å; Cα contacts (8 Å, |Δi|>4): 269; chains: 1; bounding box: 37×30×52 Å

Foldseek 3Di:
DKDFPCVCCVVPPQFQWGWIKDWDWDWDDDPVWIKIWIWMWTWQTDGPVCVLLVHGGKIKIKTWMDTPQKTWMWMWIDDPQQDTKTWIWMWRRPDDTDTDIDIDTDDDVVSVQSVVVVVVDHDDDD

pLDDT: mean 86.32, std 8.71, range [54.28, 96.56]

Solvent-accessible surface area (backbone atoms only — not comparable to full-atom values): 6717 Å² total; per-residue (Å²): 116,76,44,61,38,44,66,55,31,83,81,35,83,80,40,61,34,38,38,38,34,32,65,52,75,48,79,43,76,50,92,93,55,48,33,35,40,39,39,38,43,30,42,46,37,37,31,48,66,43,47,73,53,70,47,67,49,25,35,38,39,37,38,37,39,31,44,89,53,31,36,38,37,42,37,40,39,34,42,90,81,57,36,36,37,39,33,34,37,38,37,33,66,62,81,73,73,46,78,50,75,50,77,50,68,46,73,42,64,66,56,58,34,46,62,35,43,77,71,76,41,87,76,88,86,134

Secondary structure (DSSP, 8-state):
-EEEGGGGGGTSTT---EEEEEEEEEEEEETTEEEEEEEEEEEEEE-HHHHHTT--PEEEEEEEEEETTEEEEEEEEE-TTS-EEEEEEEEE-SSS-EEEEEEEEE--HHHHHHHHHTTT------

Mean predicted aligned error: 7.46 Å